Protein AF-A0A939ZC27-F1 (afdb_monomer_lite)

pLDDT: mean 89.2, std 6.74, range [56.16, 95.69]

Radius of gyration: 13.92 Å; chains: 1; bounding box: 37×20×36 Å

Foldseek 3Di:
DDDVVVVVLVVQCLVCLLVLNLVSNCVQAFPPLDDSVRSSVVSVVSNVVNNAPDKDKDWDDWDKDWDQDPVGIAIWIWTWMWIDGPPDTKIWIWIAGPPRGTNDIDIGD

Sequence (109 aa):
MEDPVADEYLVEMLDAIRENDADAAYDFFVEGYVERDDMEKTVDTLSTLWTYDEYDYKLVYKGIKSTVGTHGTVTYNERKYTVTVDDDSYTVTLSYIDDEGLVGFHMQF

Structure (mmCIF, N/CA/C/O backbone):
data_AF-A0A939ZC27-F1
#
_entry.id   AF-A0A939ZC27-F1
#
loop_
_atom_site.group_PDB
_atom_site.id
_atom_site.type_symbol
_atom_site.label_atom_id
_atom_site.label_alt_id
_atom_site.label_comp_id
_atom_site.label_asym_id
_atom_site.label_entity_id
_atom_site.label_seq_id
_atom_site.pdbx_PDB_ins_code
_atom_site.Cartn_x
_atom_site.Cartn_y
_atom_site.Cartn_z
_atom_site.occupancy
_atom_site.B_iso_or_equiv
_atom_site.auth_seq_id
_atom_site.auth_comp_id
_atom_site.auth_asym_id
_atom_site.auth_atom_id
_atom_site.pdbx_PDB_model_num
ATOM 1 N N . MET A 1 1 ? -14.751 -5.663 -12.765 1.00 56.16 1 MET A N 1
ATOM 2 C CA . MET A 1 1 ? -13.652 -6.174 -13.608 1.00 56.16 1 MET A CA 1
ATOM 3 C C . MET A 1 1 ? -12.457 -6.244 -12.686 1.00 56.16 1 MET A C 1
ATOM 5 O O . MET A 1 1 ? -11.889 -5.201 -12.388 1.00 56.16 1 MET A O 1
ATOM 9 N N . GLU A 1 2 ? -12.205 -7.428 -12.146 1.00 74.25 2 GLU A N 1
ATOM 10 C CA . GLU A 1 2 ? -11.207 -7.696 -11.098 1.00 74.25 2 GLU A CA 1
ATOM 11 C C . GLU A 1 2 ? -9.783 -7.514 -11.643 1.00 74.25 2 GLU A C 1
ATOM 13 O O . GLU A 1 2 ? -9.588 -7.461 -12.867 1.00 74.25 2 GLU A O 1
ATOM 18 N N . ASP A 1 3 ? -8.812 -7.310 -10.760 1.00 84.06 3 ASP A N 1
ATOM 19 C CA . ASP A 1 3 ? -7.388 -7.300 -11.096 1.00 84.06 3 ASP A CA 1
ATOM 20 C C . ASP A 1 3 ? -6.653 -8.109 -10.024 1.00 84.06 3 ASP A C 1
ATOM 22 O O . ASP A 1 3 ? -6.213 -7.535 -9.035 1.00 84.06 3 ASP A O 1
ATOM 26 N N . PRO A 1 4 ? -6.580 -9.442 -10.175 1.00 87.62 4 PRO A N 1
ATOM 27 C CA . PRO A 1 4 ? -6.241 -10.335 -9.070 1.00 87.62 4 PRO A CA 1
ATOM 28 C C . PRO A 1 4 ? -4.863 -10.050 -8.468 1.00 87.62 4 PRO A C 1
ATOM 30 O O . PRO A 1 4 ? -4.704 -10.184 -7.265 1.00 87.62 4 PRO A O 1
ATOM 33 N N . VAL A 1 5 ? -3.903 -9.597 -9.280 1.00 89.06 5 VAL A N 1
ATOM 34 C CA . VAL A 1 5 ? -2.559 -9.225 -8.811 1.00 89.06 5 VAL A CA 1
ATOM 35 C C . VAL A 1 5 ? -2.613 -7.969 -7.943 1.00 89.06 5 VAL A C 1
ATOM 37 O O . VAL A 1 5 ? -2.029 -7.913 -6.868 1.00 89.06 5 VAL A O 1
ATOM 40 N N . ALA A 1 6 ? -3.336 -6.943 -8.391 1.00 90.50 6 ALA A N 1
ATOM 41 C CA . ALA A 1 6 ? -3.471 -5.716 -7.617 1.00 90.50 6 ALA A CA 1
ATOM 42 C C . ALA A 1 6 ? -4.342 -5.906 -6.366 1.00 90.50 6 ALA A C 1
ATOM 44 O O . ALA A 1 6 ? -4.112 -5.241 -5.359 1.00 90.50 6 ALA A O 1
ATOM 45 N N . ASP A 1 7 ? -5.326 -6.803 -6.439 1.00 93.00 7 ASP A N 1
ATOM 46 C CA . ASP A 1 7 ? -6.185 -7.173 -5.318 1.00 93.00 7 ASP A CA 1
ATOM 47 C C . ASP A 1 7 ? -5.372 -7.935 -4.249 1.00 93.00 7 ASP A C 1
ATOM 49 O O . ASP A 1 7 ? -5.520 -7.645 -3.065 1.00 93.00 7 ASP A O 1
ATOM 53 N N . GLU A 1 8 ? -4.455 -8.823 -4.652 1.00 92.75 8 GLU A N 1
ATOM 54 C CA . GLU A 1 8 ? -3.485 -9.488 -3.764 1.00 92.75 8 GLU A CA 1
ATOM 55 C C . GLU A 1 8 ? -2.566 -8.468 -3.079 1.00 92.75 8 GLU A C 1
ATOM 57 O O . GLU A 1 8 ? -2.559 -8.391 -1.852 1.00 92.75 8 GLU A O 1
ATOM 62 N N . TYR A 1 9 ? -1.911 -7.582 -3.842 1.00 93.81 9 TYR 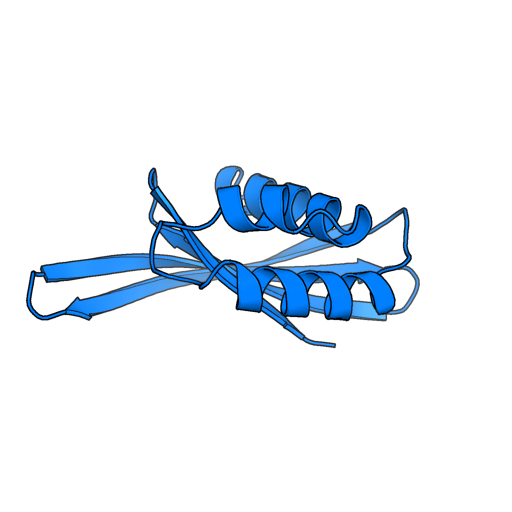A N 1
ATOM 63 C CA . TYR A 1 9 ? -1.071 -6.528 -3.258 1.00 93.81 9 TYR A CA 1
ATOM 64 C C . TYR A 1 9 ? -1.829 -5.603 -2.306 1.00 93.81 9 TYR A C 1
ATOM 66 O O . TYR A 1 9 ? -1.257 -5.137 -1.323 1.00 93.81 9 TYR A O 1
ATOM 74 N N . LEU A 1 10 ? -3.098 -5.295 -2.591 1.00 94.12 10 LEU A N 1
ATOM 75 C CA . LEU A 1 10 ? -3.913 -4.487 -1.690 1.00 94.12 10 LEU A CA 1
ATOM 76 C C . LEU A 1 10 ? -4.112 -5.197 -0.353 1.00 94.12 10 LEU A C 1
ATOM 78 O O . LEU A 1 10 ? -3.871 -4.594 0.689 1.00 94.12 10 LEU A O 1
ATOM 82 N N . VAL A 1 11 ? -4.584 -6.444 -0.398 1.00 93.31 11 VAL A N 1
ATOM 83 C CA . VAL A 1 11 ? -4.926 -7.214 0.801 1.00 93.31 11 VAL A CA 1
ATOM 84 C C . VAL A 1 11 ? -3.685 -7.441 1.652 1.00 93.31 11 VAL A C 1
ATOM 86 O O . VAL A 1 11 ? -3.711 -7.135 2.840 1.00 93.31 11 VAL A O 1
ATOM 89 N N . GLU A 1 12 ? -2.584 -7.875 1.043 1.00 93.31 12 GLU A N 1
ATOM 90 C CA . GLU A 1 12 ? -1.350 -8.158 1.773 1.00 93.31 12 GLU A CA 1
ATOM 91 C C . GLU A 1 12 ? -0.721 -6.891 2.371 1.00 93.31 12 GLU A C 1
ATOM 93 O O . GLU A 1 12 ? -0.256 -6.917 3.510 1.00 93.31 12 GLU A O 1
ATOM 98 N N . MET A 1 13 ? -0.778 -5.747 1.674 1.00 93.75 13 MET A N 1
ATOM 99 C CA . MET A 1 13 ? -0.337 -4.469 2.247 1.00 93.75 13 MET A CA 1
ATOM 100 C C . MET A 1 13 ? -1.206 -4.029 3.427 1.00 93.75 13 MET A C 1
ATOM 102 O O . MET A 1 13 ? -0.678 -3.537 4.423 1.00 93.75 13 MET A O 1
ATOM 106 N N . LEU A 1 14 ? -2.532 -4.175 3.332 1.00 92.69 14 LEU A N 1
ATOM 107 C CA . LEU A 1 14 ? -3.437 -3.824 4.430 1.00 92.69 14 LEU A CA 1
ATOM 108 C C . LEU A 1 14 ? -3.251 -4.758 5.635 1.00 92.69 14 LEU A C 1
ATOM 110 O O . LEU A 1 14 ? -3.278 -4.283 6.770 1.00 92.69 14 LEU A O 1
ATOM 114 N N . ASP A 1 15 ? -3.005 -6.049 5.401 1.00 92.50 15 ASP A N 1
ATOM 115 C CA . ASP A 1 15 ? -2.683 -7.016 6.454 1.00 92.50 15 ASP A CA 1
ATOM 116 C C . ASP A 1 15 ? -1.341 -6.689 7.127 1.00 92.50 15 ASP A C 1
ATOM 118 O O . ASP A 1 15 ? -1.282 -6.628 8.356 1.00 92.50 15 ASP A O 1
ATOM 122 N N . ALA A 1 16 ? -0.296 -6.373 6.355 1.00 93.62 16 ALA A N 1
ATOM 123 C CA . ALA A 1 16 ? 0.998 -5.953 6.895 1.00 93.62 16 ALA A CA 1
ATOM 124 C C . ALA A 1 16 ? 0.881 -4.665 7.732 1.00 93.62 16 ALA A C 1
ATOM 126 O O . ALA A 1 16 ? 1.449 -4.568 8.820 1.00 93.62 16 ALA A O 1
ATOM 127 N N . ILE A 1 17 ? 0.084 -3.689 7.277 1.00 92.31 17 ILE A N 1
ATOM 128 C CA . ILE A 1 17 ? -0.212 -2.471 8.047 1.00 92.31 17 ILE A CA 1
ATOM 129 C C . ILE A 1 17 ? -0.933 -2.813 9.355 1.00 92.31 17 ILE A C 1
ATOM 131 O O . ILE A 1 17 ? -0.545 -2.312 10.409 1.00 92.31 17 ILE A O 1
ATOM 135 N N . ARG A 1 18 ? -1.953 -3.679 9.315 1.00 90.94 18 ARG A N 1
ATOM 136 C CA . ARG A 1 18 ? -2.699 -4.108 10.511 1.00 90.94 18 ARG A CA 1
ATOM 137 C C . ARG A 1 18 ? -1.793 -4.804 11.527 1.00 90.94 18 ARG A C 1
ATOM 139 O O . ARG A 1 18 ? -1.918 -4.573 12.726 1.00 90.94 18 ARG A O 1
ATOM 146 N N . GLU A 1 19 ? -0.890 -5.657 11.057 1.00 92.44 19 GLU A N 1
ATOM 147 C CA . GLU A 1 19 ? 0.049 -6.405 11.900 1.00 92.44 19 GLU A CA 1
ATOM 148 C C . GLU A 1 19 ? 1.241 -5.554 12.365 1.00 92.44 19 GLU A C 1
ATOM 150 O O . GLU A 1 19 ? 2.048 -6.008 13.178 1.00 92.44 19 GLU A O 1
ATOM 155 N N . ASN A 1 20 ? 1.312 -4.298 11.907 1.00 93.38 20 ASN A N 1
ATOM 156 C CA . ASN A 1 20 ? 2.442 -3.395 12.093 1.00 93.38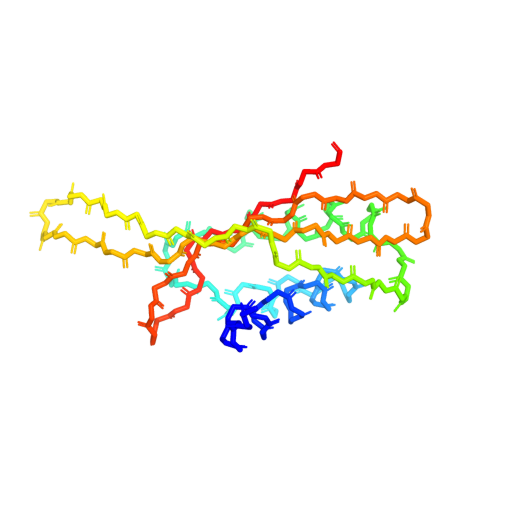 20 ASN A CA 1
ATOM 157 C C . ASN A 1 20 ? 3.768 -4.024 11.620 1.00 93.38 20 ASN A C 1
ATOM 159 O O . ASN A 1 20 ? 4.823 -3.814 12.223 1.00 93.38 20 ASN A O 1
ATOM 163 N N . ASP A 1 21 ? 3.698 -4.819 10.551 1.00 95.38 21 ASP A N 1
ATOM 164 C CA . ASP A 1 21 ? 4.821 -5.541 9.966 1.00 95.38 21 ASP A CA 1
ATOM 165 C C . ASP A 1 21 ? 5.377 -4.768 8.766 1.00 95.38 21 ASP A C 1
ATOM 167 O O . ASP A 1 21 ? 4.997 -4.945 7.606 1.00 95.38 21 ASP A O 1
ATOM 171 N N . ALA A 1 22 ? 6.298 -3.856 9.067 1.00 94.62 22 ALA A N 1
ATOM 172 C CA . ALA A 1 22 ? 6.949 -3.054 8.043 1.00 94.62 22 ALA A CA 1
ATOM 173 C C . ALA A 1 22 ? 7.931 -3.849 7.166 1.00 94.62 22 ALA A C 1
ATOM 175 O O . ALA A 1 22 ? 8.258 -3.373 6.081 1.00 94.62 22 ALA A O 1
ATOM 176 N N . ASP A 1 23 ? 8.406 -5.019 7.612 1.00 94.88 23 ASP A N 1
ATOM 177 C CA . ASP A 1 23 ? 9.250 -5.892 6.788 1.00 94.88 23 ASP A CA 1
ATOM 178 C C . ASP A 1 23 ? 8.398 -6.562 5.710 1.00 94.88 23 ASP A C 1
ATOM 180 O O . ASP A 1 23 ? 8.725 -6.455 4.529 1.00 94.88 23 ASP A O 1
ATOM 184 N N . ALA A 1 24 ? 7.251 -7.132 6.093 1.00 94.50 24 ALA A N 1
ATOM 185 C CA . ALA A 1 24 ? 6.298 -7.699 5.144 1.00 94.50 24 ALA A CA 1
ATOM 186 C C . ALA A 1 24 ? 5.829 -6.652 4.122 1.00 94.50 24 ALA A C 1
ATOM 188 O O . ALA A 1 24 ? 5.852 -6.908 2.922 1.00 94.50 24 ALA A O 1
ATOM 189 N N . ALA A 1 25 ? 5.481 -5.440 4.572 1.00 93.69 25 ALA A N 1
ATOM 190 C CA . ALA A 1 25 ? 5.094 -4.354 3.670 1.00 93.69 25 ALA A CA 1
ATOM 191 C C . ALA A 1 25 ? 6.223 -3.952 2.702 1.00 93.69 25 ALA A C 1
ATOM 193 O O . ALA A 1 25 ? 5.964 -3.634 1.541 1.00 93.69 25 ALA A O 1
ATOM 194 N N . TYR A 1 26 ? 7.474 -3.944 3.172 1.00 93.25 26 TYR A N 1
ATOM 195 C CA . TYR A 1 26 ? 8.638 -3.587 2.362 1.00 93.25 26 TYR A CA 1
ATOM 196 C C . TYR A 1 26 ? 8.958 -4.642 1.297 1.00 93.25 26 TYR A C 1
ATOM 198 O O . TYR A 1 26 ? 9.326 -4.270 0.184 1.00 93.25 26 TYR A O 1
ATOM 206 N N . ASP A 1 27 ? 8.768 -5.928 1.598 1.00 93.62 27 ASP A N 1
ATOM 207 C CA . ASP A 1 27 ? 9.054 -7.037 0.677 1.00 93.62 27 ASP A CA 1
ATOM 208 C C . ASP A 1 27 ? 8.194 -7.009 -0.600 1.00 93.62 27 ASP A C 1
ATOM 210 O O . ASP A 1 27 ? 8.590 -7.560 -1.629 1.00 93.62 27 ASP A O 1
ATOM 214 N N . PHE A 1 28 ? 7.048 -6.319 -0.582 1.00 91.75 28 PHE A N 1
ATOM 215 C CA . PHE A 1 28 ? 6.233 -6.111 -1.781 1.00 91.75 28 PHE A CA 1
ATOM 216 C C . PHE A 1 28 ? 6.787 -5.045 -2.723 1.00 91.75 28 PHE A C 1
ATOM 218 O O . PHE A 1 28 ? 6.360 -4.976 -3.879 1.00 91.75 28 PHE A O 1
ATOM 225 N N . PHE A 1 29 ? 7.693 -4.186 -2.253 1.00 92.38 29 PHE A N 1
ATOM 226 C CA . PHE A 1 29 ? 8.229 -3.092 -3.049 1.00 92.38 29 PHE A CA 1
ATOM 227 C C . PHE A 1 29 ? 9.430 -3.526 -3.880 1.00 92.38 29 PHE A C 1
ATOM 229 O O . PHE A 1 29 ? 10.325 -4.235 -3.429 1.00 92.38 29 PHE A O 1
ATOM 236 N N . VAL A 1 30 ? 9.492 -3.002 -5.101 1.00 90.12 30 VAL A N 1
ATOM 237 C CA . VAL A 1 30 ? 10.683 -3.095 -5.939 1.00 90.12 30 VAL A CA 1
ATOM 238 C C . VAL A 1 30 ? 11.841 -2.389 -5.231 1.00 90.12 30 VAL A C 1
ATOM 240 O O . VAL A 1 30 ? 11.717 -1.242 -4.783 1.00 90.12 30 VAL A O 1
ATOM 243 N N . GLU A 1 31 ? 12.987 -3.067 -5.158 1.00 88.19 31 GLU A N 1
ATOM 244 C CA . GLU A 1 31 ? 14.185 -2.559 -4.493 1.00 88.19 31 GLU A CA 1
ATOM 245 C C . GLU A 1 31 ? 14.558 -1.154 -5.003 1.00 88.19 31 GLU A C 1
ATOM 247 O O . GLU A 1 31 ? 14.655 -0.900 -6.206 1.00 88.19 31 GLU A O 1
ATOM 252 N N . GLY A 1 32 ? 14.770 -0.223 -4.069 1.00 85.38 32 GLY A N 1
ATOM 253 C CA . GLY A 1 32 ? 15.186 1.149 -4.367 1.00 85.38 32 GLY A CA 1
ATOM 254 C C . GLY A 1 32 ? 14.057 2.140 -4.675 1.00 85.38 32 GLY A C 1
ATOM 255 O O . GLY A 1 32 ? 14.352 3.320 -4.862 1.00 85.38 32 GLY A O 1
ATOM 256 N N . TYR A 1 33 ? 12.786 1.716 -4.699 1.00 85.25 33 TYR A N 1
ATOM 257 C CA . TYR A 1 33 ? 11.644 2.638 -4.829 1.00 85.25 33 TYR A CA 1
ATOM 258 C C . TYR A 1 33 ? 11.221 3.286 -3.509 1.00 85.25 33 TYR A C 1
ATOM 260 O O . TYR A 1 33 ? 10.733 4.417 -3.508 1.00 85.25 33 TYR A O 1
ATOM 268 N N . VAL A 1 34 ? 11.417 2.589 -2.394 1.00 88.94 34 VAL A N 1
ATOM 269 C CA . VAL A 1 34 ? 11.176 3.096 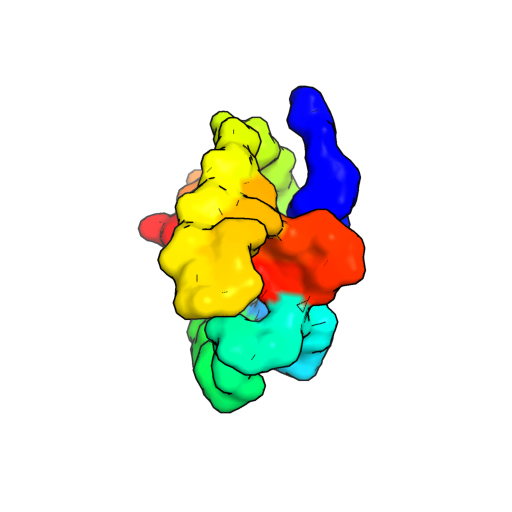-1.042 1.00 88.94 34 VAL A CA 1
ATOM 270 C C . VAL A 1 34 ? 12.352 2.701 -0.156 1.00 88.94 34 VAL A C 1
ATOM 272 O O . VAL A 1 34 ? 12.946 1.642 -0.350 1.00 88.94 34 VAL A O 1
ATOM 275 N N . GLU A 1 35 ? 12.722 3.555 0.795 1.00 92.19 35 GLU A N 1
ATOM 276 C CA . GLU A 1 35 ? 13.704 3.193 1.818 1.00 92.19 35 GLU A CA 1
ATOM 277 C C . GLU A 1 35 ? 13.009 2.429 2.952 1.00 92.19 35 GLU A C 1
ATOM 279 O O . GLU A 1 35 ? 11.886 2.759 3.341 1.00 92.19 35 GLU A O 1
ATOM 284 N N . ARG A 1 36 ? 13.681 1.418 3.516 1.00 92.69 36 ARG A N 1
ATOM 285 C CA . ARG A 1 36 ? 13.115 0.581 4.587 1.00 92.69 36 ARG A CA 1
ATOM 286 C C . ARG A 1 36 ? 12.682 1.396 5.811 1.00 92.69 36 ARG A C 1
ATOM 288 O O . ARG A 1 36 ? 11.618 1.124 6.368 1.00 92.69 36 ARG A O 1
ATOM 295 N N . ASP A 1 37 ? 13.464 2.408 6.182 1.00 93.38 37 ASP A N 1
ATOM 296 C CA . ASP A 1 37 ? 13.169 3.313 7.302 1.00 93.38 37 ASP A CA 1
ATOM 297 C C . ASP A 1 37 ? 11.916 4.168 7.043 1.00 93.38 37 ASP A C 1
ATOM 299 O O . ASP A 1 37 ? 11.181 4.515 7.969 1.00 93.38 37 ASP A O 1
ATOM 303 N N . ASP A 1 38 ? 11.657 4.537 5.786 1.00 92.06 38 ASP A N 1
ATOM 304 C CA . ASP A 1 38 ? 10.459 5.294 5.415 1.00 92.06 38 ASP A CA 1
ATOM 305 C C . ASP A 1 38 ? 9.221 4.396 5.356 1.00 92.06 38 ASP A C 1
ATOM 307 O O . ASP A 1 38 ? 8.128 4.836 5.732 1.00 92.06 38 ASP A O 1
ATOM 311 N N . MET A 1 39 ? 9.392 3.126 4.973 1.00 93.00 39 MET A N 1
ATOM 312 C CA . MET A 1 39 ? 8.335 2.124 5.103 1.00 93.00 39 MET A CA 1
ATOM 313 C C . MET A 1 39 ? 7.952 1.911 6.570 1.00 93.00 39 MET A C 1
ATOM 315 O O . MET A 1 39 ? 6.767 1.916 6.887 1.00 93.00 39 MET A O 1
ATOM 319 N N . GLU A 1 40 ? 8.930 1.821 7.478 1.00 94.75 40 GLU A N 1
ATOM 320 C CA . GLU A 1 40 ? 8.672 1.661 8.917 1.00 94.75 40 GLU A CA 1
ATOM 321 C C . GLU A 1 40 ? 7.790 2.781 9.470 1.00 94.75 40 GLU A C 1
ATOM 323 O O . GLU A 1 40 ? 6.755 2.516 10.073 1.00 94.75 40 GLU A O 1
ATOM 328 N N . LYS A 1 41 ? 8.146 4.041 9.191 1.00 93.31 41 LYS A N 1
ATOM 329 C CA . LYS A 1 41 ? 7.351 5.205 9.619 1.00 93.31 41 LYS A CA 1
ATOM 330 C C . LYS A 1 41 ? 5.953 5.199 9.010 1.00 93.31 41 LYS A C 1
ATOM 332 O O . LYS A 1 41 ? 4.999 5.621 9.662 1.00 93.31 41 LYS A O 1
ATOM 337 N N . THR A 1 42 ? 5.844 4.785 7.748 1.00 91.31 42 THR A N 1
ATOM 338 C CA . THR A 1 42 ? 4.566 4.728 7.034 1.00 91.31 42 THR A CA 1
ATOM 339 C C . THR A 1 42 ? 3.657 3.689 7.673 1.00 91.31 42 THR A C 1
ATOM 341 O O . THR A 1 42 ? 2.527 4.018 8.018 1.00 91.31 42 THR A O 1
ATOM 344 N N . VAL A 1 43 ? 4.158 2.473 7.889 1.00 92.69 43 VAL A N 1
ATOM 345 C CA . VAL A 1 43 ? 3.405 1.383 8.515 1.00 92.69 43 VAL A CA 1
ATOM 346 C C . VAL A 1 43 ? 3.041 1.719 9.957 1.00 92.69 43 VAL A C 1
ATOM 348 O O . VAL A 1 43 ? 1.875 1.585 10.296 1.00 92.69 43 VAL A O 1
ATOM 351 N N . ASP A 1 44 ? 3.957 2.268 10.759 1.00 92.88 44 ASP A N 1
ATOM 352 C CA . ASP A 1 44 ? 3.666 2.702 12.135 1.00 92.88 44 ASP A CA 1
ATOM 353 C C . ASP A 1 44 ? 2.582 3.794 12.173 1.00 92.88 44 ASP A C 1
ATOM 355 O O . ASP A 1 44 ? 1.629 3.738 12.947 1.00 92.88 44 ASP A O 1
ATOM 359 N N . THR A 1 45 ? 2.655 4.773 11.264 1.00 91.31 45 THR A N 1
ATOM 360 C CA . THR A 1 45 ? 1.619 5.812 11.170 1.00 91.31 45 THR A CA 1
ATOM 361 C C . THR A 1 45 ? 0.277 5.213 10.758 1.00 91.31 45 THR A C 1
ATOM 363 O O . THR A 1 45 ? -0.749 5.528 11.359 1.00 91.31 45 THR A O 1
ATOM 366 N N . LEU A 1 46 ? 0.259 4.360 9.735 1.00 89.69 46 LEU A N 1
ATOM 367 C CA . LEU A 1 46 ? -0.979 3.789 9.217 1.00 89.69 46 LEU A CA 1
ATOM 368 C C . LEU A 1 46 ? -1.594 2.776 10.184 1.00 89.69 46 LEU A C 1
ATOM 370 O O . LEU A 1 46 ? -2.807 2.800 10.340 1.00 89.69 46 LEU A O 1
ATOM 374 N N . SER A 1 47 ? -0.802 1.965 10.885 1.00 90.56 47 SER A N 1
ATOM 375 C CA . SER A 1 47 ? -1.286 0.978 11.859 1.00 90.56 47 SER A CA 1
ATOM 376 C C . SER A 1 47 ? -1.981 1.644 13.050 1.00 90.56 47 SER A C 1
ATOM 378 O O . SER A 1 47 ? -2.982 1.139 13.553 1.00 90.56 47 SER A O 1
ATOM 380 N N . THR A 1 48 ? -1.540 2.845 13.449 1.00 87.69 48 THR A N 1
ATOM 381 C CA . THR A 1 48 ? -2.242 3.633 14.483 1.00 87.69 48 THR A CA 1
ATOM 382 C C . THR A 1 48 ? -3.597 4.177 14.025 1.00 87.69 48 THR A C 1
ATOM 384 O O . THR A 1 48 ? -4.463 4.439 14.860 1.00 87.69 48 THR A O 1
ATOM 387 N N . LEU A 1 49 ? -3.784 4.361 12.714 1.00 82.94 49 LEU A N 1
ATOM 388 C CA . LEU A 1 49 ? -5.031 4.834 12.104 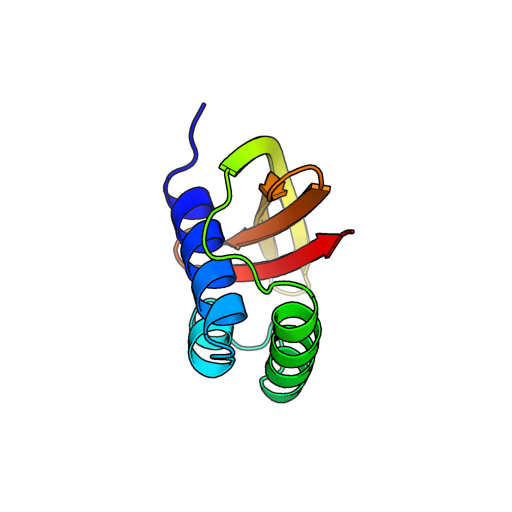1.00 82.94 49 LEU A CA 1
ATOM 389 C C . LEU A 1 49 ? -5.929 3.674 11.645 1.00 82.94 49 LEU A C 1
ATOM 391 O O . LEU A 1 49 ? -7.135 3.854 11.501 1.00 82.94 49 LEU A O 1
ATOM 395 N N . TRP A 1 50 ? -5.343 2.499 11.415 1.00 81.81 50 TRP A N 1
ATOM 396 C CA . TRP A 1 50 ? -5.973 1.309 10.860 1.00 81.81 50 TRP A CA 1
ATOM 397 C C . TRP A 1 50 ? -6.093 0.211 11.921 1.00 81.81 50 TRP A C 1
ATOM 399 O O . TRP A 1 50 ? -5.294 -0.719 11.982 1.00 81.81 50 TRP A O 1
ATOM 409 N N . THR A 1 51 ? -7.106 0.316 12.780 1.00 73.50 51 THR A N 1
ATOM 410 C CA . THR A 1 51 ? -7.298 -0.602 13.921 1.00 73.50 51 THR A CA 1
ATOM 411 C C . THR A 1 51 ? -8.403 -1.635 13.705 1.00 73.50 51 THR A C 1
ATOM 413 O O . THR A 1 51 ? -8.918 -2.190 14.674 1.00 73.50 51 THR A O 1
ATOM 416 N N . TYR A 1 52 ? -8.833 -1.841 12.464 1.00 74.56 52 TYR A N 1
ATOM 417 C CA . TYR A 1 52 ? -10.065 -2.561 12.165 1.00 74.56 52 TYR A CA 1
ATOM 418 C C . TYR A 1 52 ? -9.794 -3.952 11.593 1.00 74.56 52 TYR A C 1
ATOM 420 O O . TYR A 1 52 ? -8.932 -4.129 10.730 1.00 74.56 52 TYR A O 1
ATOM 428 N N . ASP A 1 53 ? -10.560 -4.931 12.077 1.00 74.19 53 ASP A N 1
ATOM 429 C CA . ASP A 1 53 ? -10.424 -6.340 11.694 1.00 74.19 53 ASP A CA 1
ATOM 430 C C . ASP A 1 53 ? -11.123 -6.670 10.368 1.00 74.19 53 ASP A C 1
ATOM 432 O O . ASP A 1 53 ? -10.692 -7.574 9.652 1.00 74.19 53 ASP A O 1
ATOM 436 N N . GLU A 1 54 ? -12.189 -5.940 10.033 1.00 86.12 54 GLU A N 1
ATOM 437 C CA . GLU A 1 54 ? -13.008 -6.171 8.845 1.00 86.12 54 GLU A CA 1
ATOM 438 C C . GLU A 1 54 ? -13.040 -4.920 7.966 1.00 86.12 54 GLU A C 1
ATOM 440 O O . GLU A 1 54 ? -13.230 -3.802 8.445 1.00 86.12 54 GLU A O 1
ATOM 445 N N . TYR A 1 55 ? -12.859 -5.119 6.664 1.00 90.69 55 TYR A N 1
ATOM 446 C CA . TYR A 1 55 ? -12.968 -4.073 5.661 1.00 90.69 55 TYR A CA 1
ATOM 447 C C . TYR A 1 55 ? 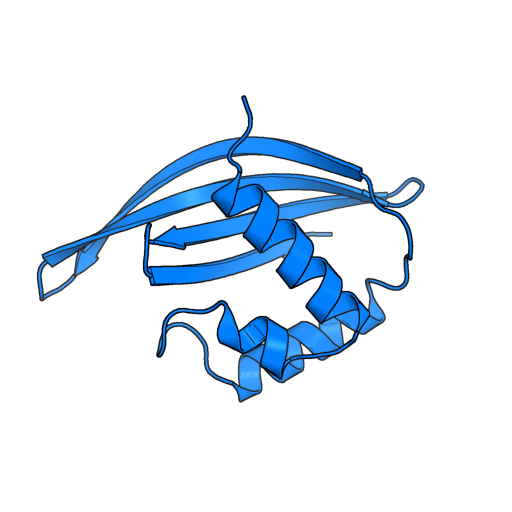-13.533 -4.649 4.366 1.00 90.69 55 TYR A C 1
ATOM 449 O O . TYR A 1 55 ? -13.283 -5.801 4.010 1.00 90.69 55 TYR A O 1
ATOM 457 N N . ASP A 1 56 ? -14.258 -3.815 3.634 1.00 93.00 56 ASP A N 1
ATOM 458 C CA . ASP A 1 56 ? -14.641 -4.078 2.255 1.00 93.00 56 ASP A CA 1
ATOM 459 C C . ASP A 1 56 ? -13.780 -3.221 1.334 1.00 93.00 56 ASP A C 1
ATOM 461 O O . ASP A 1 56 ? -13.424 -2.090 1.660 1.00 93.00 56 ASP A O 1
ATOM 465 N N . TYR A 1 57 ? -13.468 -3.709 0.139 1.00 93.50 57 TYR A N 1
ATOM 466 C CA . TYR A 1 57 ? -12.805 -2.885 -0.863 1.00 93.50 57 TYR A CA 1
ATOM 467 C C . TYR A 1 57 ? -13.454 -3.027 -2.228 1.00 93.50 57 TYR A C 1
ATOM 469 O O . TYR A 1 57 ? -14.031 -4.048 -2.602 1.00 93.50 57 TYR A O 1
ATOM 477 N N . LYS A 1 58 ? -13.350 -1.955 -3.007 1.00 94.50 58 LYS A N 1
ATOM 478 C CA . LYS A 1 58 ? -13.860 -1.903 -4.367 1.00 94.50 58 LYS A CA 1
ATOM 479 C C . LYS A 1 58 ? -12.887 -1.174 -5.264 1.00 94.50 58 LYS A C 1
ATOM 481 O O . LYS A 1 58 ? -12.584 -0.002 -5.055 1.00 94.50 58 LYS A O 1
ATOM 486 N N . LEU A 1 59 ? -12.482 -1.841 -6.336 1.00 94.56 59 LEU A N 1
ATOM 487 C CA . LEU A 1 59 ? -11.722 -1.204 -7.396 1.00 94.56 59 LEU A CA 1
ATOM 488 C C . LEU A 1 59 ? -12.577 -0.145 -8.110 1.00 94.56 59 LEU A C 1
ATOM 490 O O . LEU A 1 59 ? -13.635 -0.449 -8.671 1.00 94.56 59 LEU A O 1
ATOM 494 N N . VAL A 1 60 ? -12.094 1.097 -8.122 1.00 94.81 60 VAL A N 1
ATOM 495 C CA . VAL A 1 60 ? -12.772 2.248 -8.740 1.00 94.81 60 VAL A CA 1
ATOM 496 C C . VAL A 1 60 ? -12.030 2.813 -9.949 1.00 94.81 60 VAL A C 1
ATOM 498 O O . VAL A 1 60 ? -12.643 3.493 -10.771 1.00 94.81 60 VAL A O 1
ATOM 501 N N . TYR A 1 61 ? -10.736 2.517 -10.106 1.00 93.75 61 TYR A N 1
ATOM 502 C CA . TYR A 1 61 ? -9.942 3.015 -11.230 1.00 93.75 61 TYR A CA 1
ATOM 503 C C . TYR A 1 61 ? -8.873 2.023 -11.686 1.00 93.75 61 TYR A C 1
ATOM 505 O O . TYR A 1 61 ? -8.156 1.453 -10.865 1.00 93.75 61 TYR A O 1
ATOM 513 N N . LYS A 1 62 ? -8.723 1.902 -13.012 1.00 94.00 62 LYS A N 1
ATOM 514 C CA . LYS A 1 62 ? -7.602 1.232 -13.677 1.00 94.00 62 LYS A CA 1
ATOM 515 C C . LYS A 1 62 ? -6.916 2.210 -14.624 1.00 94.00 62 LYS A C 1
ATOM 517 O O . LYS A 1 62 ? -7.561 2.756 -15.517 1.00 94.00 62 LYS A O 1
ATOM 522 N N . GLY A 1 63 ? -5.617 2.397 -14.446 1.00 92.50 63 GLY A N 1
ATOM 523 C CA . GLY A 1 63 ? -4.777 3.198 -15.321 1.00 92.50 63 GLY A CA 1
ATOM 524 C C . GLY A 1 63 ? -3.450 2.516 -15.611 1.00 92.50 63 GLY A C 1
ATOM 525 O O . GLY A 1 63 ? -3.018 1.614 -14.898 1.00 92.50 63 GLY A O 1
ATOM 526 N N . ILE A 1 64 ? -2.802 2.974 -16.669 1.00 91.69 64 ILE A N 1
ATOM 527 C CA . ILE A 1 64 ? -1.416 2.643 -16.977 1.00 91.69 64 ILE A CA 1
ATOM 528 C C . ILE A 1 64 ? -0.681 3.972 -17.042 1.00 91.69 64 ILE A C 1
ATOM 530 O O . ILE A 1 64 ? -1.159 4.920 -17.674 1.00 91.69 64 ILE A O 1
ATOM 534 N N . LYS A 1 65 ? 0.458 4.054 -16.368 1.00 87.06 65 LYS A N 1
ATOM 535 C CA . LYS A 1 65 ? 1.341 5.212 -16.406 1.00 87.06 65 LYS A CA 1
ATOM 536 C C . LYS A 1 65 ? 2.697 4.771 -16.924 1.00 87.06 65 LYS A C 1
ATOM 538 O O . LYS A 1 65 ? 3.192 3.704 -16.579 1.00 87.06 65 LYS A O 1
ATOM 543 N N . SER A 1 66 ? 3.301 5.614 -17.748 1.00 86.38 66 SER A N 1
ATOM 544 C CA . SER A 1 66 ? 4.639 5.376 -18.274 1.00 86.38 66 SER A CA 1
ATOM 545 C C . SER A 1 66 ? 5.517 6.573 -17.960 1.00 86.38 66 SER A C 1
ATOM 547 O O . SER A 1 66 ? 5.152 7.712 -18.257 1.00 86.38 66 SER A O 1
ATOM 549 N N . THR A 1 67 ? 6.681 6.311 -17.378 1.00 80.44 67 THR A N 1
ATOM 550 C CA . THR A 1 67 ? 7.707 7.318 -17.117 1.00 80.44 67 THR A CA 1
ATOM 551 C C . THR A 1 67 ? 8.906 7.033 -18.009 1.00 80.44 67 THR A C 1
ATOM 553 O O . THR A 1 67 ? 9.422 5.917 -18.044 1.00 80.44 67 THR A O 1
ATOM 556 N N . VAL A 1 68 ? 9.361 8.051 -18.738 1.00 81.25 68 VAL A N 1
ATOM 557 C CA . VAL A 1 68 ? 10.575 7.962 -19.556 1.00 81.25 68 VAL A CA 1
ATOM 558 C C . VAL A 1 68 ? 11.767 8.353 -18.690 1.00 81.25 68 VAL A C 1
ATOM 560 O O . VAL A 1 68 ? 11.893 9.507 -18.285 1.00 81.25 68 VAL A O 1
ATOM 563 N N . GLY A 1 69 ? 12.623 7.380 -18.395 1.00 71.75 69 GLY A N 1
ATOM 564 C CA . GLY A 1 69 ? 13.896 7.570 -17.713 1.00 71.75 69 GLY A CA 1
ATOM 565 C C . GLY A 1 69 ? 15.079 7.525 -18.679 1.00 71.75 69 GLY A C 1
ATOM 566 O O . GLY A 1 69 ? 14.952 7.224 -19.866 1.00 71.75 69 GLY A O 1
ATOM 567 N N . THR A 1 70 ? 16.271 7.786 -18.148 1.00 70.38 70 THR A N 1
ATOM 568 C CA . THR A 1 70 ? 17.530 7.834 -18.911 1.00 70.38 70 THR A CA 1
ATOM 569 C C . THR A 1 70 ? 17.884 6.504 -19.590 1.00 70.38 70 THR A C 1
ATOM 571 O O . THR A 1 70 ? 18.604 6.500 -20.584 1.00 70.38 70 THR A O 1
ATOM 574 N N . HIS A 1 71 ? 17.367 5.384 -19.072 1.00 69.69 71 HIS A N 1
ATOM 575 C CA . HIS A 1 71 ? 17.653 4.024 -19.546 1.00 69.69 71 HIS A CA 1
ATOM 576 C C . HIS A 1 71 ? 16.476 3.359 -20.278 1.00 69.69 71 HIS A C 1
ATOM 578 O O . HIS A 1 71 ? 16.595 2.210 -20.695 1.00 69.69 71 HIS A O 1
ATOM 584 N N . GLY A 1 72 ? 15.347 4.054 -20.460 1.00 77.88 72 GLY A N 1
ATOM 585 C CA . GLY A 1 72 ? 14.169 3.489 -21.119 1.00 77.88 72 GLY A CA 1
ATOM 586 C C . GLY A 1 72 ? 12.848 4.026 -20.580 1.00 77.88 72 GLY A C 1
ATOM 587 O O . GLY A 1 72 ? 12.812 4.918 -19.736 1.00 77.88 72 GLY A O 1
ATOM 588 N N . THR A 1 73 ? 11.746 3.481 -21.094 1.00 83.19 73 THR A N 1
ATOM 589 C CA . THR A 1 73 ? 10.397 3.767 -20.586 1.00 83.19 73 THR A CA 1
ATOM 590 C C . THR A 1 73 ? 10.004 2.683 -19.596 1.00 83.19 73 THR A C 1
ATOM 592 O O . THR A 1 73 ? 9.924 1.520 -19.980 1.00 83.19 73 THR A O 1
ATOM 595 N N . VAL A 1 74 ? 9.737 3.066 -18.350 1.00 83.31 74 VAL A N 1
ATOM 596 C CA . VAL A 1 74 ? 9.148 2.179 -17.341 1.00 83.31 74 VAL A CA 1
ATOM 597 C C . VAL A 1 74 ? 7.640 2.376 -17.377 1.00 83.31 74 VAL A C 1
ATOM 599 O O . VAL A 1 74 ? 7.169 3.514 -17.360 1.00 83.31 74 VAL A O 1
ATOM 602 N N . THR A 1 75 ? 6.886 1.284 -17.457 1.00 88.44 75 THR A N 1
ATOM 603 C CA . THR A 1 75 ? 5.421 1.305 -17.434 1.00 88.44 75 THR A CA 1
ATOM 604 C C . THR A 1 75 ? 4.946 0.611 -16.173 1.00 88.44 75 THR A C 1
ATOM 606 O O . THR A 1 75 ? 5.356 -0.511 -15.910 1.00 88.44 75 THR A O 1
ATOM 609 N N . TYR A 1 76 ? 4.095 1.284 -15.407 1.00 90.31 76 TYR A N 1
ATOM 610 C CA . TYR A 1 76 ? 3.482 0.750 -14.201 1.00 90.31 76 TYR A CA 1
ATOM 611 C C . TYR A 1 76 ? 1.960 0.839 -14.299 1.00 90.31 76 TYR A C 1
ATOM 613 O O . TYR A 1 76 ? 1.381 1.777 -14.863 1.00 90.31 76 TYR A O 1
ATOM 621 N N . ASN A 1 77 ? 1.309 -0.172 -13.748 1.00 93.19 77 ASN A N 1
ATOM 622 C CA . ASN A 1 77 ? -0.124 -0.229 -13.558 1.00 93.19 77 ASN A CA 1
ATOM 623 C C . ASN A 1 77 ? -0.493 0.628 -12.348 1.00 93.19 77 ASN A C 1
ATOM 625 O O . ASN A 1 77 ? 0.087 0.474 -11.281 1.00 93.19 77 ASN A O 1
ATOM 629 N N . GLU A 1 78 ? -1.476 1.513 -12.504 1.00 94.38 78 GLU A N 1
ATOM 630 C CA . GLU A 1 78 ? -2.075 2.255 -11.395 1.00 94.38 78 GLU A CA 1
ATOM 631 C C . GLU A 1 78 ? -3.481 1.718 -11.129 1.00 94.38 78 GLU A C 1
ATOM 633 O O . GLU A 1 78 ? -4.305 1.590 -12.047 1.00 94.38 78 GLU A O 1
ATOM 638 N N . ARG A 1 79 ? -3.779 1.426 -9.867 1.00 95.00 79 ARG A N 1
ATOM 639 C CA . ARG A 1 79 ? -5.097 0.986 -9.409 1.00 95.00 79 ARG A CA 1
ATOM 640 C C . ARG A 1 79 ? -5.539 1.852 -8.249 1.00 95.00 79 ARG A C 1
ATOM 642 O O . ARG A 1 79 ? -4.724 2.207 -7.405 1.00 95.00 79 ARG A O 1
ATOM 649 N N . LYS A 1 80 ? -6.819 2.223 -8.226 1.00 95.62 80 LYS A N 1
ATOM 650 C CA . LYS A 1 80 ? -7.402 2.898 -7.062 1.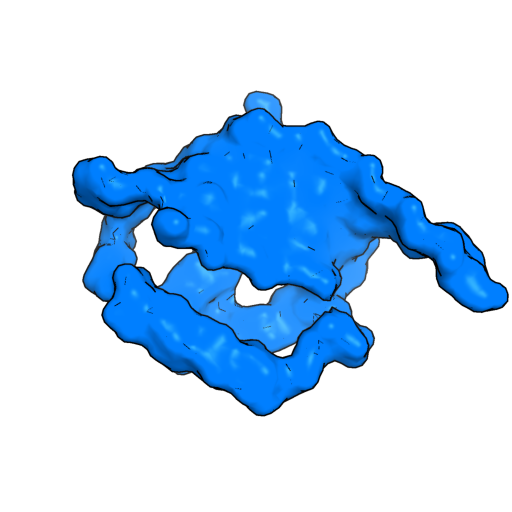00 95.62 80 LYS A CA 1
ATOM 651 C C . LYS A 1 80 ? -8.577 2.119 -6.536 1.00 95.62 80 LYS A C 1
ATOM 653 O O . LYS A 1 80 ? -9.451 1.715 -7.309 1.00 95.62 80 LYS A O 1
ATOM 658 N N . TYR A 1 81 ? -8.599 1.996 -5.226 1.00 95.69 81 TYR A N 1
ATOM 659 C CA . TYR A 1 81 ? -9.594 1.289 -4.459 1.00 95.69 81 TYR A CA 1
ATOM 660 C C . TYR A 1 81 ? -10.271 2.263 -3.513 1.00 95.69 81 TYR A C 1
ATOM 662 O O . TYR A 1 81 ? -9.619 3.121 -2.921 1.00 95.69 81 TYR A O 1
ATOM 670 N N . THR A 1 82 ? -11.582 2.121 -3.378 1.00 95.12 82 THR A N 1
ATOM 671 C CA . THR A 1 82 ? -12.282 2.602 -2.193 1.00 95.12 82 THR A CA 1
ATOM 672 C C . THR A 1 82 ? -12.275 1.458 -1.198 1.00 95.12 82 THR A C 1
ATOM 674 O O . THR A 1 82 ? -12.800 0.392 -1.521 1.00 95.12 82 THR A O 1
ATOM 677 N N . VAL A 1 83 ? -11.658 1.666 -0.042 1.00 93.12 83 VAL A N 1
ATOM 678 C CA . VAL A 1 83 ? -11.661 0.715 1.069 1.00 93.12 83 VAL A CA 1
ATOM 679 C C . VAL A 1 83 ? -12.581 1.277 2.142 1.00 93.12 83 VAL A C 1
ATOM 681 O O . VAL A 1 83 ? -12.408 2.417 2.561 1.00 93.12 83 VAL A O 1
ATOM 684 N N . THR A 1 84 ? -13.598 0.519 2.518 1.00 92.00 84 THR A N 1
ATOM 685 C CA . THR A 1 84 ? -14.622 0.909 3.481 1.00 92.00 84 THR A CA 1
ATOM 686 C C . THR A 1 84 ? -14.440 0.098 4.746 1.00 92.00 84 THR A C 1
ATOM 688 O O . THR A 1 84 ? -14.310 -1.124 4.695 1.00 92.00 84 THR A O 1
ATOM 691 N N . VAL A 1 85 ? -14.435 0.800 5.867 1.00 87.50 85 VAL A N 1
ATOM 692 C CA . VAL A 1 85 ? -14.253 0.236 7.194 1.00 87.50 85 VAL A CA 1
ATOM 693 C C . VAL A 1 85 ? -15.295 0.879 8.090 1.00 87.50 85 VAL A C 1
ATOM 695 O O . VAL A 1 85 ? -15.306 2.099 8.234 1.00 87.50 85 VAL A O 1
ATOM 698 N N . ASP A 1 86 ? -16.204 0.076 8.637 1.00 85.38 86 ASP A N 1
ATOM 699 C CA . ASP A 1 86 ? -17.414 0.571 9.298 1.00 85.38 86 ASP A CA 1
ATOM 700 C C . ASP A 1 86 ? -18.154 1.628 8.438 1.00 85.38 86 ASP A C 1
ATOM 702 O O . ASP A 1 86 ? -18.622 1.323 7.338 1.00 85.38 86 ASP A O 1
ATOM 706 N N . ASP A 1 87 ? -18.257 2.869 8.930 1.00 83.94 87 ASP A N 1
ATOM 707 C CA . ASP A 1 87 ? -18.907 4.004 8.260 1.00 83.94 87 ASP A CA 1
ATOM 708 C C . ASP A 1 87 ? -17.913 4.915 7.503 1.00 83.94 87 ASP A C 1
ATOM 710 O O . ASP A 1 87 ? -18.332 5.866 6.832 1.00 83.94 87 ASP A O 1
ATOM 714 N N . ASP A 1 88 ? -16.609 4.633 7.586 1.00 87.12 88 ASP A N 1
ATOM 715 C CA . ASP A 1 88 ? -15.548 5.425 6.970 1.00 87.12 88 ASP A CA 1
ATOM 716 C C . ASP A 1 88 ? -15.087 4.818 5.637 1.00 87.12 88 ASP A C 1
ATOM 718 O O . ASP A 1 88 ? -15.124 3.608 5.401 1.00 87.12 88 ASP A O 1
ATOM 722 N N . SER A 1 89 ? -14.648 5.679 4.716 1.00 90.38 89 SER A N 1
ATOM 723 C CA . SER A 1 89 ? -14.153 5.253 3.408 1.00 90.38 89 SER A CA 1
ATOM 724 C C . SER A 1 89 ? -12.841 5.933 3.061 1.00 90.38 89 SER A C 1
ATOM 726 O O . SER A 1 89 ? -12.763 7.161 3.041 1.00 90.38 89 SER A O 1
ATOM 728 N N . TYR A 1 90 ? -11.861 5.131 2.678 1.00 90.94 90 TYR A N 1
ATOM 729 C CA . TYR A 1 90 ? -10.514 5.549 2.329 1.00 90.94 90 TYR A CA 1
ATOM 730 C C . TYR A 1 90 ? -10.252 5.301 0.851 1.00 90.94 90 TYR A C 1
ATOM 732 O O . TYR A 1 90 ? -10.790 4.370 0.245 1.00 90.94 90 TYR A O 1
ATOM 740 N N . THR A 1 91 ? -9.404 6.130 0.249 1.00 94.81 91 THR A N 1
ATOM 741 C CA . THR A 1 91 ? -8.916 5.874 -1.110 1.00 94.81 91 THR A CA 1
ATOM 742 C C . THR A 1 91 ? -7.497 5.336 -1.045 1.00 94.81 91 THR A C 1
ATOM 744 O O . THR A 1 91 ? -6.586 6.053 -0.638 1.00 94.81 91 THR A O 1
ATOM 747 N N . VAL A 1 92 ? -7.300 4.101 -1.503 1.00 94.56 92 VAL A N 1
ATOM 748 C CA . VAL A 1 92 ? -5.973 3.497 -1.660 1.00 94.56 92 VAL A CA 1
ATOM 749 C C . VAL A 1 92 ? -5.581 3.540 -3.128 1.00 94.56 92 VAL A C 1
ATOM 751 O O . VAL A 1 92 ? -6.336 3.111 -3.998 1.00 94.56 92 VAL A O 1
ATOM 754 N N . THR A 1 93 ? -4.402 4.076 -3.423 1.00 95.44 93 THR A N 1
ATOM 755 C CA . THR A 1 93 ? -3.787 4.051 -4.750 1.00 95.44 93 THR A CA 1
ATOM 756 C C . THR A 1 93 ? -2.572 3.136 -4.721 1.00 95.44 93 THR A C 1
ATOM 758 O O . THR A 1 93 ? -1.633 3.382 -3.967 1.00 95.44 93 THR A O 1
ATOM 761 N N . LEU A 1 94 ? -2.584 2.119 -5.579 1.00 94.75 94 LEU A N 1
ATOM 762 C CA . LEU A 1 94 ? -1.466 1.215 -5.821 1.00 94.75 94 LEU A CA 1
ATOM 763 C C . LEU A 1 94 ? -0.825 1.533 -7.165 1.00 94.75 94 LEU A C 1
ATOM 765 O O . LEU A 1 94 ? -1.518 1.808 -8.149 1.00 94.75 94 LEU A O 1
ATOM 769 N N . SER A 1 95 ? 0.498 1.478 -7.210 1.00 94.00 95 SER A N 1
ATOM 770 C CA . SER A 1 95 ? 1.287 1.499 -8.436 1.00 94.00 95 SER A CA 1
ATOM 771 C C . SER A 1 95 ? 2.252 0.321 -8.420 1.00 94.00 95 SER A C 1
ATOM 773 O O . SER A 1 95 ? 2.998 0.177 -7.457 1.00 94.00 95 SER A O 1
ATOM 775 N N . TYR A 1 96 ? 2.249 -0.505 -9.465 1.00 92.81 96 TYR A N 1
ATOM 776 C CA . TYR A 1 96 ? 3.105 -1.694 -9.563 1.00 92.81 96 TYR A CA 1
ATOM 777 C C . TYR A 1 96 ? 3.597 -1.930 -10.989 1.00 92.81 96 TYR A C 1
ATOM 779 O O . TYR A 1 96 ? 2.964 -1.499 -11.956 1.00 92.81 96 TYR A O 1
ATOM 787 N N . ILE A 1 97 ? 4.726 -2.617 -11.115 1.00 90.50 97 ILE A N 1
ATOM 788 C CA . ILE A 1 97 ? 5.245 -3.127 -12.384 1.00 90.50 97 ILE A CA 1
ATOM 789 C C . ILE A 1 97 ? 4.912 -4.621 -12.438 1.00 90.50 97 ILE A C 1
ATOM 791 O O . ILE A 1 97 ? 5.153 -5.341 -11.468 1.00 90.50 97 ILE A O 1
ATOM 795 N N . ASP A 1 98 ? 4.321 -5.069 -13.551 1.00 83.38 98 ASP A N 1
ATOM 796 C CA . ASP A 1 98 ? 3.993 -6.486 -13.745 1.00 83.38 98 ASP A CA 1
ATOM 797 C C . ASP A 1 98 ? 5.260 -7.341 -13.580 1.00 83.38 98 ASP A C 1
ATOM 799 O O . ASP A 1 98 ? 6.307 -7.004 -14.132 1.00 83.38 98 ASP A O 1
ATOM 803 N N . ASP A 1 99 ? 5.153 -8.427 -12.812 1.00 81.38 99 ASP A N 1
ATOM 804 C CA . ASP A 1 99 ? 6.235 -9.372 -12.491 1.00 81.38 99 ASP A CA 1
ATOM 805 C C . ASP A 1 99 ? 7.414 -8.819 -11.651 1.00 81.38 99 ASP A C 1
ATOM 807 O O . ASP A 1 99 ? 8.342 -9.576 -11.361 1.00 81.38 99 ASP A O 1
ATOM 811 N N . GLU A 1 100 ? 7.391 -7.548 -11.217 1.00 87.00 100 GLU A N 1
ATOM 812 C CA . GLU A 1 100 ? 8.445 -6.962 -10.361 1.00 87.00 100 GLU A CA 1
ATOM 813 C C . GLU A 1 100 ? 7.962 -6.573 -8.955 1.00 87.00 100 GLU A C 1
ATOM 815 O O . GLU A 1 100 ? 8.703 -6.781 -7.997 1.00 87.00 100 GLU A O 1
ATOM 820 N N . GLY A 1 101 ? 6.748 -6.025 -8.812 1.00 90.06 101 GLY A N 1
ATOM 821 C CA . GLY A 1 101 ? 6.186 -5.635 -7.509 1.00 90.06 101 GLY A CA 1
ATOM 822 C C . GLY A 1 101 ? 5.693 -4.187 -7.424 1.00 90.06 101 GLY A C 1
ATOM 823 O O . GLY A 1 101 ? 5.535 -3.488 -8.433 1.00 90.06 101 GLY A O 1
ATOM 824 N N . LEU A 1 102 ? 5.425 -3.730 -6.197 1.00 91.06 102 LEU A N 1
ATOM 825 C CA . LEU A 1 102 ? 4.952 -2.380 -5.898 1.00 91.06 102 LEU A CA 1
ATOM 826 C C . LEU A 1 102 ? 6.052 -1.339 -6.117 1.00 91.06 102 LEU A C 1
ATOM 828 O O . LEU A 1 102 ? 7.193 -1.470 -5.693 1.00 91.06 102 LEU A O 1
ATOM 832 N N . VAL A 1 103 ? 5.667 -0.233 -6.735 1.00 90.94 103 VAL A N 1
ATOM 833 C CA . VAL A 1 103 ? 6.489 0.978 -6.864 1.00 90.94 103 VAL A CA 1
ATOM 834 C C . VAL A 1 103 ? 5.871 2.166 -6.130 1.00 90.94 103 VAL A C 1
ATOM 836 O O . VAL A 1 103 ? 6.479 3.230 -6.037 1.00 90.94 103 VAL A O 1
ATOM 839 N N . GLY A 1 104 ? 4.647 2.007 -5.621 1.00 90.00 104 GLY A N 1
ATOM 840 C CA . GLY A 1 104 ? 3.966 3.026 -4.841 1.00 90.00 104 GLY A CA 1
ATOM 841 C C . GLY A 1 104 ? 2.715 2.500 -4.150 1.00 90.00 104 GLY A C 1
ATOM 842 O O . GLY A 1 104 ? 1.888 1.822 -4.759 1.00 90.00 104 GLY A O 1
ATOM 843 N N . PHE A 1 105 ? 2.558 2.900 -2.893 1.00 92.69 105 PHE A N 1
ATOM 844 C CA . PHE A 1 105 ? 1.356 2.716 -2.091 1.00 92.69 105 PHE A CA 1
ATOM 845 C C . PHE A 1 105 ? 0.989 4.065 -1.478 1.00 92.69 105 PHE A C 1
ATOM 847 O O . PHE A 1 105 ? 1.841 4.752 -0.914 1.00 92.69 105 PHE A O 1
ATOM 854 N N . HIS A 1 106 ? -0.271 4.470 -1.598 1.00 91.50 106 HIS A N 1
ATOM 855 C CA . HIS A 1 106 ? -0.757 5.699 -0.984 1.00 91.50 106 HIS A CA 1
ATOM 856 C C . HIS A 1 106 ? -2.181 5.518 -0.476 1.00 91.50 106 HIS A C 1
ATOM 858 O O . HIS A 1 106 ? -3.060 5.146 -1.250 1.00 91.50 106 HIS A O 1
ATOM 864 N N . MET A 1 107 ? -2.413 5.840 0.795 1.00 89.88 107 MET A N 1
ATOM 865 C CA . MET A 1 107 ? -3.734 5.820 1.414 1.00 89.88 107 MET A CA 1
ATOM 866 C C . MET A 1 107 ? -4.143 7.231 1.830 1.00 89.88 107 MET A C 1
ATOM 868 O O . MET A 1 107 ? -3.375 7.941 2.481 1.00 89.88 107 MET A O 1
ATOM 872 N N . GLN A 1 108 ? -5.348 7.635 1.432 1.00 89.12 108 GLN A N 1
ATOM 873 C CA . GLN A 1 108 ? -5.923 8.940 1.738 1.00 89.12 108 GLN A CA 1
ATOM 874 C C . GLN A 1 108 ? -7.202 8.777 2.568 1.00 89.12 108 GLN A C 1
ATOM 876 O O . GLN A 1 108 ? -8.113 8.049 2.154 1.00 89.12 108 GLN A O 1
ATOM 881 N N . PHE A 1 109 ? -7.232 9.486 3.701 1.00 79.94 109 PHE A N 1
ATOM 882 C CA . PHE A 1 109 ? -8.336 9.584 4.658 1.00 79.94 109 PHE A CA 1
ATOM 883 C C . PHE A 1 109 ? -9.212 10.813 4.400 1.00 79.94 109 PHE A C 1
ATOM 885 O O . PHE A 1 109 ? -8.664 11.840 3.925 1.00 79.94 109 PHE A O 1
#

Secondary structure (DSSP, 8-state):
---HHHHHHHHHHHHHHHTT-HHHHHHTBPTTSS-HHHHHHHHHHHHHH---S--EEEEEEEEEEEEEETTEEEEEEEEEEEEEETTEEEEEEEEEETTTEEEEEEEE-